Protein AF-A0AAD1CL46-F1 (afdb_monomer_lite)

Foldseek 3Di:
DDDDDPPDDPCVSCVVVVHHQDDDQPPPPDDDRDHPPRRDDDDPPPDPD

pLDDT: mean 86.16, std 10.6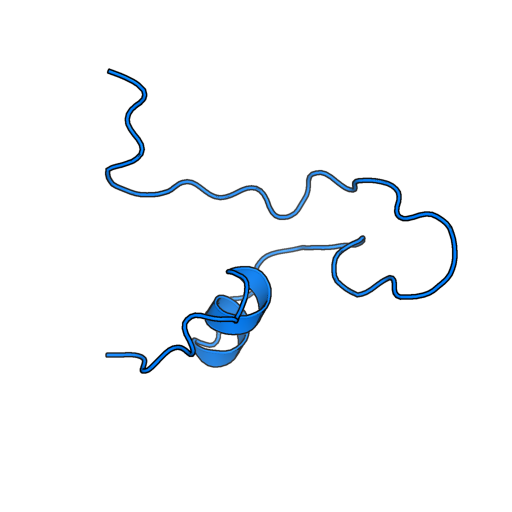1, range [48.62, 94.81]

InterPro domains:
  IPR001041 2Fe-2S ferredoxin-type iron-sulfur binding domain [PF00111] (3-44)
  IPR001041 2Fe-2S ferredoxin-type iron-sulfur binding domain [PS51085] (1-49)
  IPR036010 2Fe-2S ferredoxin-like superfamily [SSF54292] (3-45)

Radius of gyration: 12.85 Å; chains: 1; bounding box: 32×20×32 Å

Secondary structure (DSSP, 8-state):
-----TTS-HHHHHHHTT-----SSTT--SSS-----------TT----

Sequence (49 aa):
MFAIDPDQNLLEAAKQCQVDIPSLCGKNTKGEKVACNLCVVEIDGSDPN

Structure (mmCIF, N/CA/C/O backbone):
data_AF-A0AAD1CL46-F1
#
_entry.id   AF-A0AAD1CL46-F1
#
loop_
_atom_site.group_PDB
_atom_site.id
_atom_site.type_symbol
_atom_site.label_atom_id
_atom_site.label_alt_id
_atom_site.label_comp_id
_atom_site.label_asym_id
_atom_site.label_entity_id
_atom_site.label_seq_id
_atom_site.pdbx_PDB_ins_code
_atom_site.Cartn_x
_atom_site.Cartn_y
_atom_site.Cartn_z
_atom_site.occupancy
_atom_site.B_iso_or_equiv
_atom_site.auth_seq_id
_atom_site.auth_comp_id
_atom_site.auth_asym_id
_atom_site.auth_atom_id
_atom_site.pdbx_PDB_model_num
ATOM 1 N N . MET A 1 1 ? -2.381 -4.210 -18.927 1.00 66.00 1 MET A N 1
ATOM 2 C CA . MET A 1 1 ? -1.509 -3.059 -18.621 1.00 66.00 1 MET A CA 1
ATOM 3 C C . MET A 1 1 ? -2.391 -1.989 -18.013 1.00 66.00 1 MET A C 1
ATOM 5 O O . MET A 1 1 ? -3.399 -1.661 -18.628 1.00 66.00 1 MET A O 1
ATOM 9 N N . PHE A 1 2 ? -2.092 -1.550 -16.794 1.00 79.50 2 PHE A N 1
ATOM 10 C CA . PHE A 1 2 ? -2.887 -0.532 -16.109 1.00 79.50 2 PHE A CA 1
ATOM 11 C C . PHE A 1 2 ? -2.372 0.849 -16.512 1.00 79.50 2 PHE A C 1
ATOM 13 O O . PHE A 1 2 ? -1.166 1.082 -16.476 1.00 79.50 2 PHE A O 1
ATOM 20 N N . ALA A 1 3 ? -3.269 1.737 -16.934 1.00 88.38 3 ALA A N 1
ATOM 21 C CA . ALA A 1 3 ? -2.950 3.150 -17.084 1.00 88.38 3 ALA A CA 1
ATOM 22 C C . ALA A 1 3 ? -3.171 3.804 -15.717 1.00 88.38 3 ALA A C 1
ATOM 24 O O . ALA A 1 3 ? -4.304 3.848 -15.246 1.00 88.38 3 ALA A O 1
ATOM 25 N N . ILE A 1 4 ? -2.086 4.227 -15.071 1.00 91.00 4 ILE A N 1
ATOM 26 C CA . ILE A 1 4 ? -2.104 4.830 -13.735 1.00 91.00 4 ILE A CA 1
ATOM 27 C C . ILE A 1 4 ? -1.769 6.312 -13.870 1.00 91.00 4 ILE A C 1
ATOM 29 O O . ILE A 1 4 ? -0.888 6.682 -14.648 1.00 91.00 4 ILE A O 1
ATOM 33 N N . ASP A 1 5 ? -2.489 7.145 -13.130 1.00 92.12 5 ASP A N 1
ATOM 34 C CA . ASP A 1 5 ? -2.213 8.575 -13.050 1.00 92.12 5 ASP A CA 1
ATOM 35 C C . ASP A 1 5 ? -0.917 8.802 -12.240 1.00 92.12 5 ASP A C 1
ATOM 37 O O 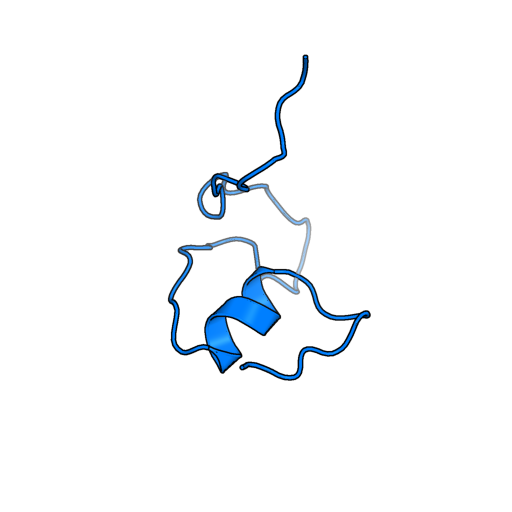. ASP A 1 5 ? -0.785 8.233 -11.153 1.00 92.12 5 ASP A O 1
ATOM 41 N N . PRO A 1 6 ? 0.057 9.586 -12.743 1.00 90.38 6 PRO A N 1
ATOM 42 C CA . PRO A 1 6 ? 1.331 9.801 -12.056 1.00 90.38 6 PRO A CA 1
ATOM 43 C C . PRO A 1 6 ? 1.201 10.527 -10.708 1.00 90.38 6 PRO A C 1
ATOM 45 O O . PRO A 1 6 ? 2.115 10.421 -9.892 1.00 90.38 6 PRO A O 1
ATOM 48 N N . ASP A 1 7 ? 0.091 11.226 -10.453 1.00 92.81 7 ASP A N 1
ATOM 49 C CA . ASP A 1 7 ? -0.161 11.924 -9.189 1.00 92.81 7 ASP A CA 1
ATOM 50 C C . ASP A 1 7 ? -0.824 11.019 -8.130 1.00 92.81 7 ASP A C 1
ATOM 52 O O . ASP A 1 7 ? -0.989 11.418 -6.973 1.00 92.81 7 ASP A O 1
ATOM 56 N N . GLN A 1 8 ? -1.193 9.784 -8.491 1.00 90.88 8 GLN A N 1
ATOM 57 C CA . GLN A 1 8 ? -1.762 8.813 -7.558 1.00 90.88 8 GLN A CA 1
ATOM 58 C C . GLN A 1 8 ? -0.694 8.122 -6.722 1.00 90.88 8 GLN A C 1
ATOM 60 O O . GLN A 1 8 ? 0.387 7.761 -7.187 1.00 90.88 8 GLN A O 1
ATOM 65 N N . ASN A 1 9 ? -1.044 7.838 -5.470 1.00 91.94 9 ASN A N 1
ATOM 66 C CA . ASN A 1 9 ? -0.203 6.992 -4.637 1.00 91.94 9 ASN A CA 1
ATOM 67 C C . ASN A 1 9 ? -0.468 5.498 -4.898 1.00 91.94 9 ASN A C 1
ATOM 69 O O . ASN A 1 9 ? -1.484 5.091 -5.467 1.00 91.94 9 ASN A O 1
ATOM 73 N N . LEU A 1 10 ? 0.442 4.653 -4.412 1.00 92.88 10 LEU A N 1
ATOM 74 C CA . LEU A 1 10 ? 0.407 3.215 -4.669 1.00 92.88 10 LEU A CA 1
ATOM 75 C C . LEU A 1 10 ? -0.859 2.516 -4.137 1.00 92.88 10 LEU A C 1
ATOM 77 O O . LEU A 1 10 ? -1.318 1.556 -4.751 1.00 92.88 10 LEU A O 1
ATOM 81 N N . LEU A 1 11 ? -1.464 3.000 -3.042 1.00 93.44 11 LEU A N 1
ATOM 82 C CA . LEU A 1 11 ? -2.717 2.436 -2.516 1.00 93.44 11 LEU A CA 1
ATOM 83 C C . LEU A 1 11 ? -3.897 2.687 -3.464 1.00 93.44 11 LEU A C 1
ATOM 85 O O . LEU A 1 11 ? -4.772 1.833 -3.609 1.00 93.44 11 LEU A O 1
ATOM 89 N N . GLU A 1 12 ? -3.936 3.855 -4.106 1.00 92.31 12 GLU A N 1
ATOM 90 C CA . GLU A 1 12 ? -4.982 4.222 -5.066 1.00 92.31 12 GLU A CA 1
ATOM 91 C C . GLU A 1 12 ? -4.833 3.447 -6.373 1.00 92.31 12 GLU A C 1
ATOM 93 O O . GLU A 1 12 ? -5.822 2.925 -6.898 1.00 92.31 12 GLU A O 1
ATOM 98 N N . ALA A 1 13 ? -3.596 3.321 -6.858 1.00 93.88 13 ALA A N 1
ATOM 99 C CA . ALA A 1 13 ? -3.272 2.531 -8.037 1.00 93.88 13 ALA A CA 1
ATOM 100 C C . ALA A 1 13 ? -3.605 1.045 -7.826 1.00 93.88 13 ALA A C 1
ATOM 102 O O . ALA A 1 13 ? -4.313 0.448 -8.636 1.00 93.88 13 ALA A O 1
ATOM 103 N N . ALA A 1 14 ? -3.187 0.456 -6.698 1.00 93.62 14 ALA A N 1
ATOM 104 C CA . ALA A 1 14 ? -3.457 -0.945 -6.370 1.00 93.62 14 ALA A CA 1
ATOM 105 C C . ALA A 1 14 ? -4.960 -1.258 -6.373 1.00 93.62 14 ALA A C 1
ATOM 107 O O . ALA A 1 14 ? -5.391 -2.253 -6.956 1.00 93.62 14 ALA A O 1
ATOM 108 N N . LYS A 1 15 ? -5.779 -0.354 -5.822 1.00 91.25 15 LYS A N 1
ATOM 109 C CA . LYS A 1 15 ? -7.235 -0.509 -5.802 1.00 91.25 15 LYS A CA 1
ATOM 110 C C . LYS A 1 15 ? -7.849 -0.541 -7.208 1.00 91.25 15 LYS A C 1
ATOM 112 O O . LYS A 1 15 ? -8.766 -1.325 -7.442 1.00 91.25 15 LYS A O 1
ATOM 117 N N . GLN A 1 16 ? -7.361 0.277 -8.145 1.00 93.12 16 GLN A N 1
ATOM 118 C CA . GLN A 1 16 ? -7.805 0.236 -9.550 1.00 93.12 16 GLN A CA 1
ATOM 119 C C . GLN A 1 16 ? -7.423 -1.079 -10.230 1.00 93.12 16 GLN A C 1
ATOM 121 O O . GLN A 1 16 ? -8.176 -1.599 -11.051 1.00 93.12 16 GLN A O 1
ATOM 126 N N . CYS A 1 17 ? -6.286 -1.644 -9.830 1.00 93.81 17 CYS A N 1
ATOM 127 C CA . CYS A 1 17 ? -5.811 -2.947 -10.276 1.00 93.81 17 CYS A CA 1
ATOM 128 C C . CYS A 1 17 ? -6.490 -4.130 -9.567 1.00 93.81 17 CYS A C 1
ATOM 130 O O . CYS A 1 17 ? -6.103 -5.270 -9.807 1.00 93.81 17 CYS A O 1
ATOM 132 N N . GLN A 1 18 ? -7.479 -3.877 -8.700 1.00 94.00 18 GLN A N 1
ATOM 133 C CA . GLN A 1 18 ? -8.150 -4.886 -7.870 1.00 94.00 18 GLN A CA 1
ATOM 134 C C . GLN A 1 18 ? -7.190 -5.647 -6.934 1.00 94.00 18 GLN A C 1
ATOM 136 O O . GLN A 1 18 ? -7.417 -6.810 -6.605 1.00 94.00 18 GLN A O 1
ATOM 141 N N . VAL A 1 19 ? -6.121 -4.977 -6.498 1.00 94.19 19 VAL A N 1
ATOM 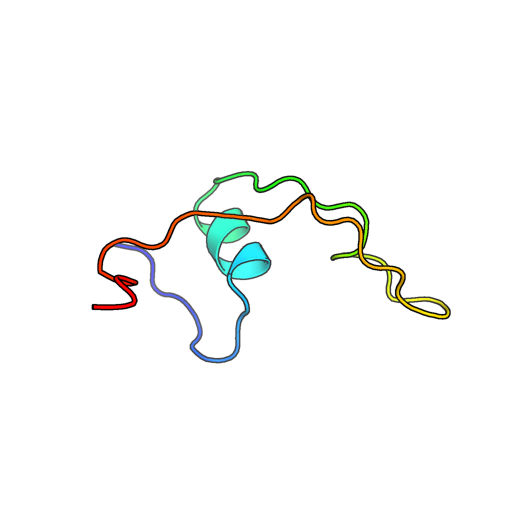142 C CA . VAL A 1 19 ? -5.179 -5.455 -5.485 1.00 94.19 19 VAL A CA 1
ATOM 143 C C . VAL A 1 19 ? -5.477 -4.739 -4.172 1.00 94.19 19 VAL A C 1
ATOM 145 O O . VAL A 1 19 ? -5.381 -3.514 -4.079 1.00 94.19 19 VAL A O 1
ATOM 148 N N . ASP A 1 20 ? -5.826 -5.504 -3.142 1.00 92.31 20 ASP A N 1
ATOM 149 C CA . ASP A 1 20 ? -6.073 -4.970 -1.805 1.00 92.31 20 ASP A CA 1
ATOM 150 C C . ASP A 1 20 ? -4.777 -4.933 -0.985 1.00 92.31 20 ASP A C 1
ATOM 152 O O . ASP A 1 20 ? -4.244 -5.965 -0.578 1.00 92.31 20 ASP A O 1
ATOM 156 N N . ILE A 1 21 ? -4.288 -3.720 -0.711 1.00 94.81 21 ILE A N 1
ATOM 157 C CA . ILE A 1 21 ? -3.196 -3.472 0.238 1.00 94.81 21 ILE A CA 1
ATOM 158 C C . ILE A 1 21 ? -3.817 -3.034 1.576 1.00 94.81 21 ILE A C 1
ATOM 160 O O . ILE A 1 21 ? -4.533 -2.025 1.617 1.00 94.81 21 ILE A O 1
ATOM 164 N N . PRO A 1 22 ? -3.555 -3.742 2.690 1.00 93.12 22 PRO A N 1
ATOM 165 C CA . PRO A 1 22 ? -4.147 -3.408 3.979 1.00 93.12 22 PRO A CA 1
ATOM 166 C C . PRO A 1 22 ? -3.663 -2.043 4.484 1.00 93.12 22 PRO A C 1
ATOM 168 O O . PRO A 1 22 ? -2.475 -1.732 4.500 1.00 93.12 22 PRO A O 1
ATOM 171 N N . SER A 1 23 ? -4.598 -1.202 4.928 1.00 92.44 23 SER A N 1
ATOM 172 C CA . SER A 1 23 ? -4.288 0.107 5.507 1.00 92.44 23 SER A CA 1
ATOM 173 C C . SER A 1 23 ? -5.377 0.550 6.477 1.00 92.44 23 SER A C 1
ATOM 175 O O . SER A 1 23 ? -6.563 0.503 6.151 1.00 92.44 23 SER A O 1
ATOM 177 N N . LEU A 1 24 ? -4.969 1.037 7.653 1.00 90.06 24 LEU A N 1
ATOM 178 C CA . LEU A 1 24 ? -5.868 1.693 8.611 1.00 90.06 24 LEU A CA 1
ATOM 179 C C . LEU A 1 24 ? -5.759 3.221 8.545 1.00 90.06 24 LEU A C 1
ATOM 181 O O . LEU A 1 24 ? -6.760 3.917 8.684 1.00 90.06 24 LEU A O 1
ATOM 185 N N . CYS A 1 25 ? -4.562 3.763 8.291 1.00 89.69 25 CYS A N 1
ATOM 186 C CA . CYS A 1 25 ? -4.344 5.211 8.265 1.00 89.69 25 CYS A CA 1
ATOM 187 C C . CYS A 1 25 ? -4.568 5.852 6.884 1.00 89.69 25 CYS A C 1
ATOM 189 O O . CYS A 1 25 ? -4.751 7.063 6.807 1.00 89.69 25 CYS A O 1
ATOM 191 N N . GLY A 1 26 ? -4.586 5.075 5.793 1.00 78.19 26 GLY A N 1
ATOM 192 C CA . GLY A 1 26 ? -4.670 5.586 4.417 1.00 78.19 26 GLY A CA 1
ATOM 193 C C . GLY A 1 26 ? -5.969 6.324 4.077 1.00 78.19 26 GLY A C 1
ATOM 194 O O . GLY A 1 26 ? -5.963 7.195 3.216 1.00 78.19 26 GLY A O 1
ATOM 195 N N . LYS A 1 27 ? -7.066 6.032 4.787 1.00 71.25 27 LYS A N 1
ATOM 196 C CA . LYS A 1 27 ? -8.374 6.697 4.621 1.00 71.25 27 LYS A CA 1
ATOM 197 C C . LYS A 1 27 ? -8.690 7.701 5.728 1.00 71.25 27 LYS A C 1
ATOM 199 O O . LYS A 1 27 ? -9.778 8.273 5.739 1.00 71.25 27 LYS A O 1
ATOM 204 N N . ASN A 1 28 ? -7.778 7.890 6.681 1.00 71.50 28 ASN A N 1
ATOM 205 C CA . ASN A 1 28 ? -8.032 8.774 7.802 1.00 71.50 28 ASN A CA 1
ATOM 206 C C . ASN A 1 28 ? -7.771 10.229 7.383 1.00 71.50 28 ASN A C 1
ATOM 208 O O . ASN A 1 28 ? -6.631 10.684 7.366 1.00 71.50 28 ASN A O 1
ATOM 212 N N . THR A 1 29 ? -8.834 10.933 6.989 1.00 70.31 29 THR A N 1
ATOM 213 C CA . THR A 1 29 ? -8.802 12.349 6.576 1.00 70.31 29 THR A CA 1
ATOM 214 C C . THR A 1 29 ? -9.121 13.312 7.720 1.00 70.31 29 THR A C 1
ATOM 216 O O . THR A 1 29 ? -9.225 14.517 7.499 1.00 70.31 29 THR A O 1
ATOM 219 N N . LYS A 1 30 ? -9.308 12.801 8.945 1.00 74.69 30 LYS A N 1
ATOM 220 C CA . LYS A 1 30 ? -9.715 13.592 10.108 1.00 74.69 30 LYS A CA 1
ATOM 221 C C . LYS A 1 30 ? -8.723 13.436 11.257 1.00 74.69 30 LYS A C 1
ATOM 223 O O . LYS A 1 30 ? -8.471 12.327 11.715 1.00 74.69 30 LYS A O 1
ATOM 228 N N . GLY A 1 31 ? -8.247 14.568 11.771 1.00 74.31 31 GLY A N 1
ATOM 229 C CA . GLY A 1 31 ? -7.320 14.614 12.902 1.00 74.31 31 GLY A CA 1
ATOM 230 C C . GLY A 1 31 ? -5.882 14.255 12.526 1.00 74.31 31 GLY A C 1
ATOM 231 O O . GLY A 1 31 ? -5.523 14.198 11.350 1.00 74.31 31 GLY A O 1
ATOM 232 N N . GLU A 1 32 ? -5.046 14.054 13.543 1.00 81.38 32 GLU A N 1
ATOM 233 C CA . GLU A 1 32 ? -3.641 13.702 13.352 1.00 81.38 32 GLU A CA 1
ATOM 234 C C . GLU A 1 32 ? -3.510 12.278 12.791 1.00 81.38 32 GLU A C 1
ATOM 236 O O . GLU A 1 32 ? -4.129 11.324 13.276 1.00 81.38 32 GLU A O 1
ATOM 241 N N . LYS A 1 33 ? -2.715 12.126 11.729 1.00 80.31 33 LYS A N 1
ATOM 242 C CA . LYS A 1 33 ? -2.548 10.848 11.040 1.00 80.31 33 LYS A CA 1
ATOM 243 C C . LYS A 1 33 ? -1.488 10.007 11.750 1.00 80.31 33 LYS A C 1
ATOM 245 O O . LYS A 1 33 ? -0.297 10.171 11.510 1.00 80.31 33 LYS A O 1
ATOM 250 N N . VAL A 1 34 ? -1.931 9.059 12.571 1.00 87.56 34 VAL A N 1
ATOM 251 C CA . VAL A 1 34 ? -1.046 8.051 13.175 1.00 87.56 34 VAL A CA 1
ATOM 252 C C . VAL A 1 34 ? -0.689 6.982 12.136 1.00 87.56 34 VAL A C 1
ATOM 254 O O . VAL A 1 34 ? -1.569 6.436 11.463 1.00 87.56 34 VAL A O 1
ATOM 257 N N . ALA A 1 35 ? 0.602 6.679 11.986 1.00 89.81 35 ALA A N 1
ATOM 258 C CA . ALA A 1 35 ? 1.079 5.641 11.075 1.00 89.81 35 ALA A CA 1
ATOM 259 C C . ALA A 1 35 ? 0.630 4.246 11.544 1.00 89.81 35 ALA A C 1
ATOM 261 O O . ALA A 1 35 ? 0.836 3.879 12.697 1.00 89.81 35 ALA A O 1
ATOM 262 N N . CYS A 1 36 ? 0.027 3.461 10.643 1.00 92.69 36 CYS A N 1
ATOM 263 C CA . CYS A 1 36 ? -0.424 2.102 10.968 1.00 92.69 36 CYS A CA 1
ATOM 264 C C . CYS A 1 36 ? 0.587 1.005 10.610 1.00 92.69 36 CYS A C 1
ATOM 266 O O . CYS A 1 36 ? 0.451 -0.106 11.101 1.00 92.69 36 CYS A O 1
ATOM 268 N N . ASN A 1 37 ? 1.571 1.304 9.754 1.00 92.31 37 ASN A N 1
ATOM 269 C CA . ASN A 1 37 ? 2.583 0.354 9.268 1.00 92.31 37 ASN A CA 1
ATOM 270 C C . ASN A 1 37 ? 2.018 -0.920 8.604 1.00 92.31 37 ASN A C 1
ATOM 272 O O . ASN A 1 37 ? 2.693 -1.940 8.562 1.00 92.31 37 ASN 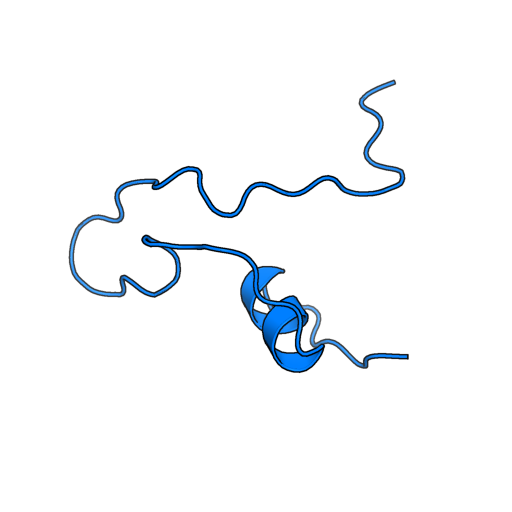A O 1
ATOM 276 N N . LEU A 1 38 ? 0.791 -0.866 8.071 1.00 94.19 38 LEU A N 1
ATOM 277 C CA . LEU A 1 38 ? 0.140 -2.018 7.428 1.00 94.19 38 LEU A CA 1
ATOM 278 C C . LEU A 1 38 ? 0.300 -2.049 5.906 1.00 94.19 38 LEU A C 1
ATOM 280 O O . LEU A 1 38 ? 0.269 -3.122 5.320 1.00 94.19 38 LEU A O 1
ATOM 284 N N . CYS A 1 39 ? 0.493 -0.896 5.264 1.00 93.75 39 CYS A N 1
ATOM 285 C CA . CYS A 1 39 ? 0.578 -0.786 3.805 1.00 93.75 39 CYS A CA 1
ATOM 286 C C . CYS A 1 39 ? 2.009 -0.913 3.264 1.00 93.75 39 CYS A C 1
ATOM 288 O O . CYS A 1 39 ? 2.355 -0.268 2.275 1.00 93.75 39 CYS A O 1
ATOM 290 N N . VAL A 1 40 ? 2.857 -1.674 3.954 1.00 93.25 40 VAL A N 1
ATOM 291 C CA . VAL A 1 40 ? 4.238 -1.929 3.534 1.00 93.25 40 VAL A CA 1
ATOM 292 C C . VAL A 1 40 ? 4.220 -2.977 2.425 1.00 93.25 40 VAL A C 1
ATOM 294 O O . VAL A 1 40 ? 3.526 -3.985 2.541 1.00 93.25 40 VAL A O 1
ATOM 297 N N . VAL A 1 41 ? 4.965 -2.725 1.352 1.00 93.75 41 VAL A N 1
ATOM 298 C CA . VAL A 1 41 ? 5.082 -3.615 0.193 1.00 93.75 41 VAL A CA 1
ATOM 299 C C . VAL A 1 41 ? 6.530 -3.663 -0.276 1.00 93.75 41 VAL A C 1
ATOM 301 O O . VAL A 1 41 ? 7.293 -2.725 -0.044 1.00 93.75 41 VAL A O 1
ATOM 304 N N . GLU A 1 42 ? 6.893 -4.745 -0.949 1.00 92.75 42 GLU A N 1
ATOM 305 C CA . GLU A 1 42 ? 8.170 -4.871 -1.644 1.00 92.75 42 GLU A CA 1
ATOM 306 C C . GLU A 1 42 ? 8.043 -4.280 -3.050 1.00 92.75 42 GLU A C 1
ATOM 308 O O . GLU A 1 42 ? 7.005 -4.421 -3.702 1.00 92.75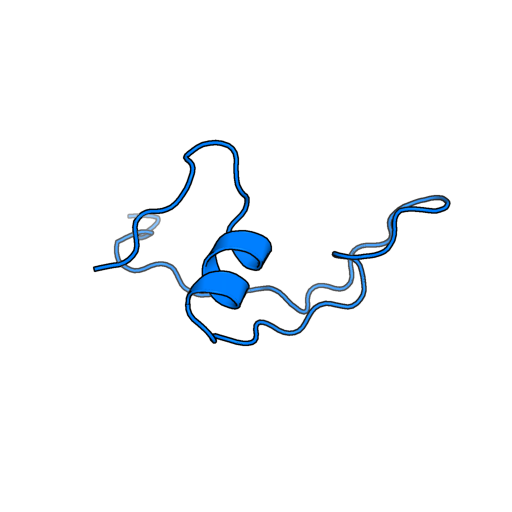 42 GLU A O 1
ATOM 313 N N . ILE A 1 43 ? 9.095 -3.610 -3.516 1.00 91.69 43 ILE A N 1
ATOM 314 C CA . ILE A 1 43 ? 9.159 -3.043 -4.862 1.00 91.69 43 ILE A CA 1
ATOM 315 C C . ILE A 1 43 ? 10.320 -3.711 -5.588 1.00 91.69 43 ILE A C 1
ATOM 317 O O . ILE A 1 43 ? 11.472 -3.599 -5.169 1.00 91.69 43 ILE A O 1
ATOM 321 N N . ASP A 1 44 ? 10.010 -4.393 -6.684 1.00 91.00 44 ASP A N 1
ATOM 322 C CA . ASP A 1 44 ? 11.023 -5.011 -7.534 1.00 91.00 44 ASP A CA 1
ATOM 323 C C . ASP A 1 44 ? 11.976 -3.938 -8.093 1.00 91.00 44 ASP A C 1
ATOM 325 O O . ASP A 1 44 ? 11.541 -2.865 -8.519 1.00 91.00 44 ASP A O 1
ATOM 329 N N . GLY A 1 45 ? 13.284 -4.185 -8.017 1.00 89.00 45 GLY A N 1
ATOM 330 C CA . GLY A 1 45 ? 14.311 -3.212 -8.403 1.00 89.00 45 GLY A CA 1
ATOM 331 C C . GLY A 1 45 ? 14.543 -2.070 -7.405 1.00 89.00 45 GLY A C 1
ATOM 332 O O . GLY A 1 45 ? 15.405 -1.229 -7.649 1.00 89.00 45 GLY A O 1
ATOM 333 N N . SER A 1 46 ? 13.836 -2.038 -6.270 1.00 76.69 46 SER A N 1
ATOM 334 C CA . SER A 1 46 ? 14.235 -1.216 -5.119 1.00 76.69 46 SER A CA 1
ATOM 335 C C . SER A 1 46 ? 15.277 -1.960 -4.286 1.00 76.69 46 SER A C 1
ATOM 337 O O . SER A 1 46 ? 15.033 -2.301 -3.132 1.00 76.69 46 SER A O 1
ATOM 339 N N . ASP A 1 47 ? 16.430 -2.250 -4.887 1.00 62.84 47 ASP A N 1
ATOM 340 C CA . ASP A 1 47 ? 17.592 -2.704 -4.126 1.00 62.84 47 ASP A CA 1
ATOM 341 C C . ASP A 1 47 ? 18.342 -1.470 -3.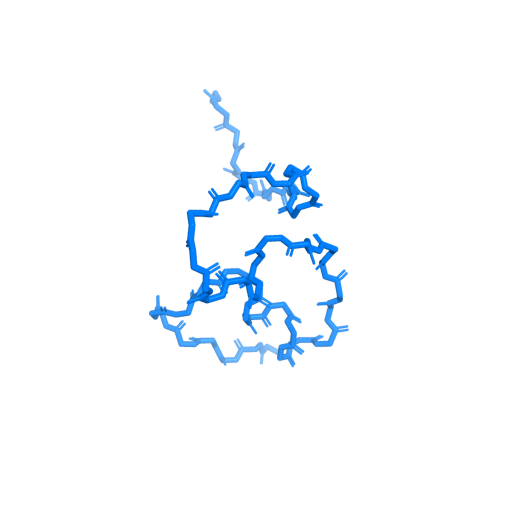586 1.00 62.84 47 ASP A C 1
ATOM 343 O O . ASP A 1 47 ? 18.575 -0.520 -4.339 1.00 62.84 47 ASP A O 1
ATOM 347 N N . PRO A 1 48 ? 18.689 -1.416 -2.289 1.00 61.91 48 PRO A N 1
ATOM 348 C CA . PRO A 1 48 ? 19.565 -0.380 -1.753 1.00 61.91 48 PRO A CA 1
ATOM 349 C C . PRO A 1 48 ? 21.056 -0.561 -2.121 1.00 61.91 48 PRO A C 1
ATOM 351 O O . PRO A 1 48 ? 21.856 0.253 -1.653 1.00 61.91 48 PRO A O 1
ATOM 354 N N . ASN A 1 49 ? 21.444 -1.578 -2.913 1.00 48.62 49 ASN A N 1
ATOM 355 C CA . ASN A 1 49 ? 22.807 -1.766 -3.449 1.00 48.62 49 ASN A CA 1
ATOM 356 C C . ASN A 1 49 ? 22.882 -1.752 -4.980 1.00 48.62 49 ASN A C 1
ATOM 358 O O . ASN A 1 49 ? 22.121 -2.495 -5.636 1.00 48.62 49 ASN A O 1
#

Organism: Photobacterium damsela subsp. piscicida (NCBI:txid38294)